Protein AF-A0A662I8L8-F1 (afdb_monomer_lite)

Radius of gyration: 14.54 Å; chains: 1; bounding box: 35×26×40 Å

Foldseek 3Di:
DPDLVVLLVVCVVVVAPSVLLVVLCCCCVPVPVNVCVCVPDVVSVVCCLVVPQCVPPNPSSNVSNVSVVVVVVVVVVVVVVVVVCVVVVHD

pLDDT: mean 87.07, std 11.3, range [55.97, 97.19]

Structure (mmCIF, N/CA/C/O backbone):
data_AF-A0A662I8L8-F1
#
_entry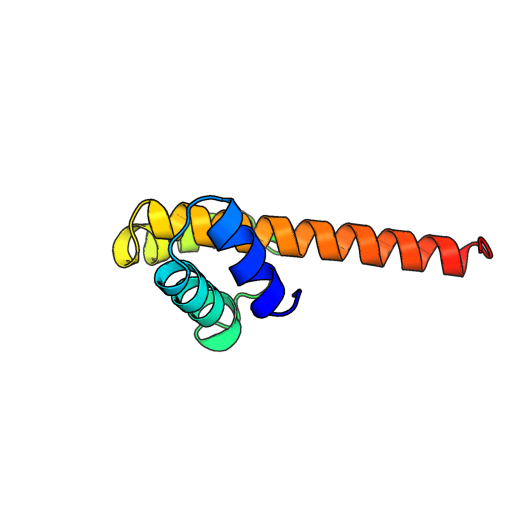.id   AF-A0A662I8L8-F1
#
loop_
_atom_site.group_PDB
_atom_site.id
_atom_site.type_symbol
_atom_site.label_atom_id
_atom_site.label_alt_id
_atom_site.label_comp_id
_atom_site.label_asym_id
_atom_site.label_entity_id
_atom_site.label_seq_id
_atom_site.pdbx_PDB_ins_code
_atom_site.Cartn_x
_atom_site.Cartn_y
_atom_site.Cartn_z
_atom_site.occupancy
_atom_site.B_iso_or_equiv
_atom_site.auth_seq_id
_atom_site.auth_comp_id
_atom_site.auth_asym_id
_atom_site.auth_atom_id
_atom_site.pdbx_PDB_model_num
ATOM 1 N N . MET A 1 1 ? 2.609 0.513 -10.726 1.00 68.69 1 MET A N 1
ATOM 2 C CA . MET A 1 1 ? 1.259 -0.056 -10.772 1.00 68.69 1 MET A CA 1
ATOM 3 C C . MET A 1 1 ? 1.114 -1.260 -11.671 1.00 68.69 1 MET A C 1
ATOM 5 O O . MET A 1 1 ? 1.350 -1.191 -12.880 1.00 68.69 1 MET A O 1
ATOM 9 N N . LEU A 1 2 ? 0.755 -2.377 -11.048 1.00 80.94 2 LEU A N 1
ATOM 10 C CA . LEU A 1 2 ? -0.057 -3.430 -11.649 1.00 80.94 2 LEU A CA 1
ATOM 11 C C . LEU A 1 2 ? -1.529 -2.986 -11.703 1.00 80.94 2 LEU A C 1
ATOM 13 O O . LEU A 1 2 ? -1.916 -1.969 -11.135 1.00 80.94 2 LEU A O 1
ATOM 17 N N . SER A 1 3 ? -2.369 -3.752 -12.396 1.00 87.94 3 SER A N 1
ATOM 18 C CA . SER A 1 3 ? -3.816 -3.516 -12.376 1.00 87.94 3 SER A CA 1
ATOM 19 C C . SER A 1 3 ? -4.411 -3.836 -11.000 1.00 87.94 3 SER A C 1
ATOM 21 O O . SER A 1 3 ? -4.041 -4.856 -10.411 1.00 87.94 3 SER A O 1
ATOM 23 N N . TRP A 1 4 ? -5.438 -3.093 -10.581 1.00 88.69 4 TRP A N 1
ATOM 24 C CA . TRP A 1 4 ? -6.195 -3.345 -9.342 1.00 88.69 4 TRP A CA 1
ATOM 25 C C . TRP A 1 4 ? -6.704 -4.786 -9.211 1.00 88.69 4 TRP A C 1
ATOM 27 O O . TRP A 1 4 ? -6.682 -5.365 -8.131 1.00 88.69 4 TRP A O 1
ATOM 37 N N . ARG A 1 5 ? -7.075 -5.430 -10.324 1.00 92.31 5 ARG A N 1
ATOM 38 C CA . ARG A 1 5 ? -7.500 -6.840 -10.324 1.00 92.31 5 ARG A CA 1
ATOM 39 C C . ARG A 1 5 ? -6.409 -7.796 -9.822 1.00 92.31 5 ARG A C 1
ATOM 41 O O . ARG A 1 5 ? -6.715 -8.808 -9.198 1.00 92.31 5 ARG A O 1
ATOM 48 N N . ILE A 1 6 ? -5.142 -7.502 -10.111 1.00 93.50 6 ILE A N 1
ATOM 49 C CA . ILE A 1 6 ? -4.008 -8.314 -9.653 1.00 93.50 6 ILE A CA 1
ATOM 50 C C . ILE A 1 6 ? -3.737 -8.060 -8.171 1.00 93.50 6 ILE A C 1
ATOM 52 O O . ILE A 1 6 ? -3.501 -9.025 -7.446 1.00 93.50 6 ILE A O 1
ATOM 56 N N . HIS A 1 7 ? -3.821 -6.808 -7.716 1.00 93.31 7 HIS A N 1
ATOM 57 C CA . HIS A 1 7 ? -3.703 -6.482 -6.293 1.00 93.31 7 HIS A CA 1
ATOM 58 C C . HIS A 1 7 ? -4.776 -7.203 -5.479 1.00 93.31 7 HIS A C 1
ATOM 60 O O . HIS A 1 7 ? -4.447 -7.942 -4.555 1.00 93.31 7 HIS A O 1
ATOM 66 N N . GLU A 1 8 ? -6.038 -7.108 -5.900 1.00 95.00 8 GLU A N 1
ATOM 67 C CA . GLU A 1 8 ? -7.150 -7.792 -5.243 1.00 95.00 8 GLU A CA 1
ATOM 68 C C . GLU A 1 8 ? -6.961 -9.315 -5.218 1.00 95.00 8 GLU A C 1
ATOM 70 O O . GLU A 1 8 ? -7.097 -9.935 -4.164 1.00 95.00 8 GLU A O 1
ATOM 75 N N . LYS A 1 9 ? -6.582 -9.928 -6.350 1.00 96.19 9 LYS A N 1
ATOM 76 C CA . LYS A 1 9 ? -6.320 -11.376 -6.429 1.00 96.19 9 LYS A CA 1
ATOM 77 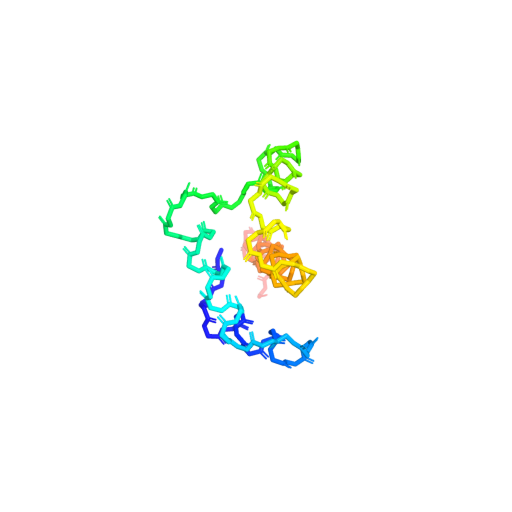C C . LYS A 1 9 ? -5.316 -11.828 -5.366 1.00 96.19 9 LYS A C 1
ATOM 79 O O . LYS A 1 9 ? -5.516 -12.866 -4.735 1.00 96.19 9 LYS A O 1
ATOM 84 N N . TRP A 1 10 ? -4.221 -11.091 -5.201 1.00 97.06 10 TRP A N 1
ATOM 85 C CA . TRP A 1 10 ? -3.182 -11.440 -4.233 1.00 97.06 10 TRP A CA 1
ATOM 86 C C . TRP A 1 10 ? -3.563 -11.070 -2.802 1.00 97.06 10 TRP A C 1
ATOM 88 O O . TRP A 1 10 ? -3.229 -11.825 -1.893 1.00 97.06 10 TRP A O 1
ATOM 98 N N . ALA A 1 11 ? -4.320 -9.992 -2.598 1.00 96.31 11 ALA A N 1
ATOM 99 C CA . ALA A 1 11 ? -4.857 -9.628 -1.292 1.00 96.31 11 ALA A CA 1
ATOM 100 C C . ALA A 1 11 ? -5.777 -10.724 -0.743 1.00 96.31 11 ALA A C 1
ATOM 102 O O . ALA A 1 11 ? -5.581 -11.185 0.380 1.00 96.31 11 ALA A O 1
ATOM 103 N N . VAL A 1 12 ? -6.697 -11.230 -1.570 1.00 96.81 12 VAL A N 1
ATOM 104 C CA . VAL A 1 12 ? -7.577 -12.347 -1.196 1.00 96.81 12 VAL A CA 1
ATOM 105 C C . VAL A 1 12 ? -6.762 -13.589 -0.835 1.00 96.81 12 VAL A C 1
ATOM 107 O O . VAL A 1 12 ? -7.010 -14.214 0.192 1.00 96.81 12 VAL A O 1
ATOM 110 N N . LYS A 1 13 ? -5.738 -13.924 -1.630 1.00 97.19 13 LYS A N 1
ATOM 111 C CA . LYS A 1 13 ? -4.838 -15.050 -1.326 1.00 97.19 13 LYS A CA 1
ATOM 112 C C . LYS A 1 13 ? -4.049 -14.870 -0.026 1.00 97.19 13 LYS A C 1
ATOM 114 O O . LYS A 1 13 ? -3.721 -15.863 0.609 1.00 97.19 13 LYS A O 1
ATOM 119 N N . ALA A 1 14 ? -3.753 -13.633 0.362 1.00 94.94 14 ALA A N 1
ATOM 120 C CA . ALA A 1 14 ? -3.077 -13.298 1.612 1.00 94.94 14 ALA A CA 1
ATOM 121 C C . ALA A 1 14 ? -4.036 -13.206 2.819 1.00 94.94 14 ALA A C 1
ATOM 123 O O . ALA A 1 14 ? -3.619 -12.795 3.902 1.00 94.94 14 ALA A O 1
ATOM 124 N N . GLY A 1 15 ? -5.319 -13.556 2.650 1.00 96.44 15 GLY A N 1
ATOM 125 C CA . GLY A 1 15 ? -6.321 -13.476 3.716 1.00 96.44 15 GLY A CA 1
ATOM 126 C C . GLY A 1 15 ? -6.701 -12.040 4.086 1.00 96.44 15 GLY A C 1
ATOM 127 O O . GLY A 1 15 ? -7.023 -11.762 5.240 1.00 96.44 15 GLY A O 1
ATOM 128 N N . ILE A 1 16 ? -6.608 -11.111 3.134 1.00 96.94 16 ILE A N 1
ATOM 129 C CA . ILE A 1 16 ? -7.030 -9.717 3.289 1.00 96.94 16 ILE A CA 1
ATOM 130 C C . ILE A 1 16 ? -8.403 -9.565 2.639 1.00 96.94 16 ILE A C 1
ATOM 132 O O . ILE A 1 16 ? -8.620 -10.029 1.515 1.00 96.94 16 ILE A O 1
ATOM 136 N N . SER A 1 17 ? -9.323 -8.883 3.321 1.00 95.06 17 SER A N 1
ATOM 137 C CA . SER A 1 17 ? -10.637 -8.565 2.775 1.00 95.06 17 SER A CA 1
ATOM 138 C C . SER A 1 17 ? -10.512 -7.832 1.431 1.00 95.06 17 SER A C 1
ATOM 140 O O . SER A 1 17 ? -9.875 -6.774 1.367 1.00 95.06 17 SER A O 1
ATOM 142 N N . PRO A 1 18 ? -11.167 -8.314 0.356 1.00 94.06 18 PRO A N 1
ATOM 143 C CA . PRO A 1 18 ? -11.170 -7.610 -0.922 1.00 94.06 18 PRO A CA 1
ATOM 144 C C . PRO A 1 18 ? -11.773 -6.200 -0.811 1.00 94.06 18 PRO A C 1
ATOM 146 O O . PRO A 1 18 ? -11.397 -5.305 -1.563 1.00 94.06 18 PRO A O 1
ATOM 149 N N . HIS A 1 19 ? -12.680 -5.962 0.145 1.00 93.94 19 HIS A N 1
ATOM 150 C CA . HIS A 1 19 ? -13.193 -4.616 0.407 1.00 93.94 19 HIS A CA 1
ATOM 151 C C . HIS A 1 19 ? -12.102 -3.693 0.970 1.00 93.94 19 HIS A C 1
ATOM 153 O O . HIS A 1 19 ? -11.925 -2.587 0.457 1.00 93.94 19 HIS A O 1
ATOM 159 N N . ALA A 1 20 ? -11.352 -4.152 1.979 1.00 92.44 20 ALA A N 1
ATOM 160 C CA . ALA A 1 20 ? -10.245 -3.392 2.558 1.00 92.44 20 ALA A CA 1
ATOM 161 C C . ALA A 1 20 ? -9.151 -3.126 1.512 1.00 92.44 20 ALA A C 1
ATOM 163 O O . ALA A 1 20 ? -8.729 -1.983 1.345 1.00 92.44 20 ALA A O 1
ATOM 164 N N . ALA A 1 21 ? -8.775 -4.152 0.740 1.00 94.44 21 ALA A N 1
ATOM 165 C CA . ALA A 1 21 ? -7.790 -4.043 -0.332 1.00 94.44 21 ALA A CA 1
ATOM 166 C C . ALA A 1 21 ? -8.179 -2.982 -1.373 1.00 94.44 21 ALA A C 1
ATOM 168 O O . ALA A 1 21 ? -7.399 -2.074 -1.633 1.00 94.44 21 ALA A O 1
ATOM 169 N N . ARG A 1 22 ? -9.416 -3.018 -1.893 1.00 93.75 22 ARG A N 1
ATOM 170 C CA . ARG A 1 22 ? -9.899 -2.020 -2.865 1.00 93.75 22 ARG A CA 1
ATOM 171 C C . ARG A 1 22 ? -9.925 -0.598 -2.313 1.00 93.75 22 ARG A C 1
ATOM 173 O O . ARG A 1 22 ? -9.688 0.349 -3.061 1.00 93.75 22 ARG A O 1
ATOM 180 N N . ARG A 1 23 ? -10.277 -0.428 -1.035 1.00 93.12 23 ARG A N 1
ATOM 181 C CA . ARG A 1 23 ? -10.295 0.895 -0.400 1.00 93.12 23 ARG A CA 1
ATOM 182 C C . ARG A 1 23 ? -8.888 1.459 -0.240 1.00 93.12 23 ARG A C 1
ATOM 184 O O . ARG A 1 23 ? -8.682 2.626 -0.553 1.00 93.12 23 ARG A O 1
ATOM 191 N N . VAL A 1 24 ? -7.945 0.631 0.201 1.00 91.75 24 VAL A N 1
ATOM 192 C CA . VAL A 1 24 ? -6.538 1.019 0.335 1.00 91.75 24 VAL A CA 1
ATOM 193 C C . VAL A 1 24 ? -5.914 1.293 -1.035 1.00 91.75 24 VAL A C 1
ATOM 195 O O . VAL A 1 24 ? -5.311 2.347 -1.202 1.00 91.75 24 VAL A O 1
ATOM 198 N N . ASP A 1 25 ? -6.137 0.433 -2.034 1.00 90.38 25 ASP A N 1
ATOM 199 C CA . ASP A 1 25 ? -5.687 0.663 -3.416 1.00 90.38 25 ASP A CA 1
ATOM 200 C C . ASP A 1 25 ? -6.194 2.009 -3.946 1.00 90.38 25 ASP A C 1
ATOM 202 O O . ASP A 1 25 ? -5.412 2.811 -4.442 1.00 90.38 25 ASP A O 1
ATOM 206 N N . ARG A 1 26 ? -7.493 2.305 -3.795 1.00 89.31 26 ARG A N 1
ATOM 207 C CA . ARG A 1 26 ? -8.067 3.588 -4.232 1.00 89.31 26 ARG A CA 1
ATOM 208 C C . ARG A 1 26 ? -7.420 4.781 -3.525 1.00 89.31 26 ARG A C 1
ATOM 210 O O . ARG A 1 26 ? -7.124 5.775 -4.183 1.00 89.31 26 ARG A O 1
ATOM 217 N N . LEU A 1 27 ? -7.206 4.673 -2.216 1.00 88.12 27 LEU A N 1
ATOM 218 C CA . LEU A 1 27 ? -6.613 5.739 -1.414 1.00 88.12 27 LEU A CA 1
ATOM 219 C C . LEU A 1 27 ? -5.181 6.056 -1.874 1.00 88.12 27 LEU A C 1
ATOM 221 O O . LEU A 1 27 ? -4.835 7.222 -2.049 1.00 88.12 27 LEU A O 1
ATOM 225 N N . ILE A 1 28 ? -4.372 5.019 -2.110 1.00 82.81 28 ILE A N 1
ATOM 226 C CA . ILE A 1 28 ? -2.995 5.155 -2.606 1.00 82.81 28 ILE A CA 1
ATOM 227 C C . ILE A 1 28 ? -2.992 5.693 -4.048 1.00 82.81 28 ILE A C 1
ATOM 229 O O . ILE A 1 28 ? -2.228 6.605 -4.373 1.00 82.81 28 ILE A O 1
ATOM 233 N N . ASP A 1 29 ? -3.863 5.149 -4.905 1.00 79.81 29 ASP A N 1
ATOM 234 C CA . ASP A 1 29 ? -3.799 5.334 -6.358 1.00 79.81 29 ASP A CA 1
ATOM 235 C C . ASP A 1 29 ? -4.602 6.503 -6.917 1.00 79.81 29 ASP A C 1
ATOM 237 O O . ASP A 1 29 ? -4.422 6.852 -8.081 1.00 79.81 29 ASP A O 1
ATOM 241 N N . ARG A 1 30 ? -5.531 7.089 -6.166 1.00 73.94 30 ARG A N 1
ATOM 242 C CA . ARG A 1 30 ? -6.356 8.200 -6.667 1.00 73.94 30 ARG A CA 1
ATOM 243 C C . ARG A 1 30 ? -6.396 9.372 -5.721 1.00 73.94 30 ARG A C 1
ATOM 245 O O . ARG A 1 30 ? -6.176 10.495 -6.157 1.00 73.94 30 ARG A O 1
ATOM 252 N N . ASP A 1 31 ? -6.683 9.106 -4.456 1.00 63.94 31 ASP A N 1
ATOM 253 C CA . ASP A 1 31 ? -7.097 10.174 -3.549 1.00 63.94 31 ASP A CA 1
ATOM 254 C C . ASP A 1 31 ? -5.910 11.022 -3.072 1.00 63.94 31 ASP A C 1
ATOM 256 O O . ASP A 1 31 ? -6.095 12.164 -2.663 1.00 63.94 31 ASP A O 1
ATOM 260 N N . LEU A 1 32 ? -4.686 10.492 -3.160 1.00 60.97 32 LEU A N 1
ATOM 261 C CA . LEU A 1 32 ? -3.495 11.175 -2.654 1.00 60.97 32 LEU A CA 1
ATOM 262 C C . LEU A 1 32 ? -2.336 11.272 -3.649 1.00 60.97 32 LEU A C 1
ATOM 264 O O . LEU A 1 32 ? -1.319 11.894 -3.353 1.00 60.97 32 LEU A O 1
ATOM 268 N N . GLY A 1 33 ? -2.452 10.657 -4.829 1.00 55.97 33 GLY A N 1
ATOM 269 C CA . GLY A 1 33 ? -1.380 10.697 -5.830 1.00 55.97 33 GLY A CA 1
ATOM 270 C C . GLY A 1 33 ? -0.056 10.073 -5.353 1.00 55.97 33 GLY A C 1
ATOM 271 O O . GLY A 1 33 ? 1.011 10.357 -5.901 1.00 55.97 33 GLY A O 1
ATOM 272 N N . HIS A 1 34 ? -0.100 9.254 -4.299 1.00 61.12 34 HIS A N 1
ATOM 273 C CA . HIS A 1 34 ? 1.063 8.706 -3.597 1.00 61.12 34 HIS A CA 1
ATOM 274 C C . HIS A 1 34 ? 1.541 7.374 -4.179 1.00 61.12 34 HIS A C 1
ATOM 276 O O . HIS A 1 34 ? 2.238 6.597 -3.517 1.00 61.12 34 HIS A O 1
ATOM 282 N N . HIS A 1 35 ? 1.231 7.123 -5.448 1.00 57.22 35 HIS A N 1
ATOM 283 C CA . HIS A 1 35 ? 1.888 6.074 -6.211 1.00 57.22 35 HIS A CA 1
ATOM 284 C C . HIS A 1 35 ? 3.409 6.251 -6.051 1.00 57.22 35 HIS A C 1
ATOM 286 O O . HIS A 1 35 ? 3.956 7.340 -6.248 1.00 57.22 35 HIS A O 1
ATOM 292 N N . ASP A 1 36 ? 4.091 5.178 -5.652 1.00 58.16 36 ASP A N 1
ATOM 293 C CA . ASP A 1 36 ? 5.534 5.140 -5.392 1.00 58.16 36 ASP A CA 1
ATOM 294 C C . ASP A 1 36 ? 6.057 5.913 -4.162 1.00 58.16 36 ASP A C 1
ATOM 296 O O . ASP A 1 36 ? 7.269 6.134 -4.087 1.00 58.16 36 ASP A O 1
ATOM 300 N N . ILE A 1 37 ? 5.224 6.278 -3.172 1.00 64.38 37 ILE A N 1
ATOM 301 C CA . ILE A 1 37 ? 5.696 6.992 -1.961 1.00 64.38 37 ILE A CA 1
ATOM 302 C C . ILE A 1 37 ? 6.885 6.269 -1.297 1.00 64.38 37 ILE A C 1
ATOM 304 O O . ILE A 1 37 ? 7.948 6.860 -1.104 1.00 64.38 37 ILE A O 1
ATOM 308 N N . GLY A 1 38 ? 6.779 4.947 -1.113 1.00 58.53 38 GLY A N 1
ATOM 309 C CA . GLY A 1 38 ? 7.845 4.121 -0.537 1.00 58.53 38 GLY A CA 1
ATOM 310 C C . GLY A 1 38 ? 9.089 3.972 -1.413 1.00 58.53 38 GLY A C 1
ATOM 311 O O . GLY A 1 38 ? 10.122 3.519 -0.931 1.00 58.53 38 GLY A O 1
ATOM 312 N N . ARG A 1 39 ? 9.023 4.359 -2.693 1.00 61.94 39 ARG A N 1
ATOM 313 C CA . ARG A 1 39 ? 10.168 4.345 -3.614 1.00 61.94 39 ARG A CA 1
ATOM 314 C C . ARG A 1 39 ? 10.883 5.699 -3.678 1.00 61.94 39 ARG A C 1
ATOM 316 O O . ARG A 1 39 ? 12.065 5.721 -4.003 1.00 61.94 39 ARG A O 1
ATOM 323 N N . LYS A 1 40 ? 10.181 6.804 -3.395 1.00 68.12 40 LYS A N 1
ATOM 324 C CA . LYS A 1 40 ? 10.729 8.172 -3.416 1.00 68.12 40 LYS A CA 1
ATOM 325 C C . LYS A 1 40 ? 11.352 8.551 -2.075 1.00 68.12 40 LYS A C 1
ATOM 327 O O . LYS A 1 40 ? 12.486 9.023 -2.052 1.00 68.12 40 LYS A O 1
ATOM 332 N N . ARG A 1 41 ? 10.628 8.331 -0.973 1.00 74.62 41 ARG A N 1
ATOM 333 C CA . ARG A 1 41 ? 11.072 8.631 0.394 1.00 74.62 41 ARG A CA 1
ATOM 334 C C . ARG A 1 41 ? 10.436 7.662 1.381 1.00 74.62 41 ARG A C 1
ATOM 336 O O . ARG A 1 41 ? 9.223 7.622 1.554 1.00 74.62 41 ARG A O 1
ATOM 343 N N . VAL A 1 42 ? 11.282 6.885 2.049 1.00 76.69 42 VAL A N 1
ATOM 344 C CA . VAL A 1 42 ? 10.843 5.893 3.039 1.00 76.69 42 VAL A CA 1
ATOM 345 C C . VAL A 1 42 ? 10.145 6.562 4.230 1.00 76.69 42 VAL A C 1
ATOM 347 O O . VAL A 1 42 ? 9.173 6.007 4.728 1.00 76.69 42 VAL A O 1
ATOM 350 N N . SER A 1 43 ? 10.579 7.760 4.641 1.00 80.44 43 SER A N 1
ATOM 351 C CA . SER A 1 43 ? 9.921 8.559 5.690 1.00 80.44 43 SER A CA 1
ATOM 352 C C . SER A 1 43 ? 8.449 8.813 5.378 1.00 80.44 43 SER A C 1
ATOM 354 O O . SER A 1 43 ? 7.590 8.460 6.172 1.00 80.44 43 SER A O 1
ATOM 356 N N . ASP A 1 44 ? 8.158 9.300 4.173 1.00 81.00 44 ASP A N 1
ATOM 357 C CA . ASP A 1 44 ? 6.807 9.679 3.755 1.00 81.00 44 ASP A CA 1
ATOM 358 C C . ASP A 1 44 ? 5.888 8.443 3.711 1.00 81.00 44 ASP A C 1
ATOM 360 O O . ASP A 1 44 ? 4.692 8.514 3.988 1.00 81.00 44 ASP A O 1
ATOM 364 N N . CYS A 1 45 ? 6.461 7.272 3.413 1.00 83.56 45 CYS A N 1
ATOM 365 C CA . CYS A 1 45 ? 5.762 5.992 3.475 1.00 83.56 45 CYS A CA 1
ATOM 366 C C . CYS A 1 45 ? 5.402 5.586 4.904 1.00 83.56 45 CYS A C 1
ATOM 368 O O . CYS A 1 45 ? 4.309 5.063 5.124 1.00 83.56 45 CYS A O 1
ATOM 370 N N . TRP A 1 46 ? 6.296 5.817 5.866 1.00 86.62 46 TRP A N 1
ATOM 371 C CA . TRP A 1 46 ? 6.017 5.565 7.278 1.00 86.62 46 TRP A CA 1
ATOM 372 C C . TRP A 1 46 ? 4.996 6.550 7.836 1.00 86.62 46 TRP A C 1
ATOM 374 O O . TRP A 1 46 ? 4.052 6.117 8.494 1.00 86.62 46 TRP A O 1
ATOM 384 N N . ASP A 1 47 ? 5.136 7.836 7.520 1.00 88.44 47 ASP A N 1
ATOM 385 C CA . ASP A 1 47 ? 4.195 8.875 7.940 1.00 88.44 47 ASP A CA 1
ATOM 386 C C . ASP A 1 47 ? 2.788 8.558 7.437 1.00 88.44 47 ASP A C 1
ATOM 388 O O . ASP A 1 47 ? 1.814 8.635 8.183 1.00 88.44 47 ASP A O 1
ATOM 392 N N . PHE A 1 48 ? 2.676 8.101 6.191 1.00 87.88 48 PHE A N 1
ATOM 393 C CA . PHE A 1 48 ? 1.397 7.703 5.629 1.00 87.88 48 PHE A CA 1
ATOM 394 C C . PHE A 1 48 ? 0.841 6.412 6.250 1.00 87.88 48 PHE A C 1
ATOM 396 O O . PHE A 1 48 ? -0.349 6.323 6.573 1.00 87.88 48 PHE A O 1
ATOM 403 N N . LEU A 1 49 ? 1.699 5.411 6.462 1.00 90.62 49 LEU A N 1
ATOM 404 C CA . LEU A 1 49 ? 1.304 4.151 7.083 1.00 90.62 49 LEU A CA 1
ATOM 405 C C . LEU A 1 49 ? 0.759 4.366 8.500 1.00 90.62 49 LEU A C 1
ATOM 407 O O . LEU A 1 49 ? -0.311 3.852 8.828 1.00 90.62 49 LEU A O 1
ATOM 411 N N . TYR A 1 50 ? 1.475 5.124 9.330 1.00 92.50 50 TYR A N 1
ATOM 412 C CA . TYR A 1 50 ? 1.113 5.342 10.730 1.00 92.50 50 TYR A CA 1
ATOM 413 C C . TYR A 1 50 ? 0.101 6.471 10.927 1.00 92.50 50 TYR A C 1
ATOM 415 O O . TYR A 1 50 ? -0.719 6.388 11.837 1.00 92.50 50 TYR A O 1
ATOM 423 N N . GLY A 1 51 ? 0.124 7.502 10.082 1.00 91.62 51 GLY A N 1
ATOM 424 C CA . GLY A 1 51 ? -0.754 8.666 10.191 1.00 91.62 51 GLY A CA 1
ATOM 425 C C . GLY A 1 51 ? -2.110 8.502 9.507 1.00 91.62 51 GLY A C 1
ATOM 426 O O . GLY A 1 51 ? -3.072 9.147 9.916 1.00 91.62 51 GLY A O 1
ATOM 427 N N . VAL A 1 52 ? -2.218 7.639 8.489 1.00 90.62 52 VAL A N 1
ATOM 428 C CA . VAL A 1 52 ? -3.449 7.501 7.690 1.00 90.62 52 VAL A CA 1
ATOM 429 C C . VAL A 1 52 ? -3.945 6.063 7.641 1.00 90.62 52 VAL A C 1
ATOM 431 O O . VAL A 1 52 ? -5.094 5.799 7.993 1.00 90.62 52 VAL A O 1
ATOM 434 N N . ILE A 1 53 ? -3.101 5.116 7.227 1.00 93.44 53 ILE A N 1
ATOM 435 C CA . ILE A 1 53 ? -3.548 3.736 6.990 1.00 93.44 53 ILE A CA 1
ATOM 436 C C . ILE A 1 53 ? -3.917 3.031 8.291 1.00 93.44 53 ILE A C 1
ATOM 438 O O . ILE A 1 53 ? -5.030 2.515 8.411 1.00 93.44 53 ILE A O 1
ATOM 442 N N . LEU A 1 54 ? -3.001 3.001 9.260 1.00 94.06 54 LEU A N 1
ATOM 443 C CA . LEU A 1 54 ? -3.213 2.297 10.520 1.00 94.06 54 LEU A CA 1
ATOM 444 C C . LEU A 1 54 ? -4.431 2.848 11.292 1.00 94.06 54 LEU A C 1
ATOM 446 O O . LEU A 1 54 ? -5.261 2.033 11.696 1.00 94.06 54 LEU A O 1
ATOM 450 N N . PRO A 1 55 ? -4.627 4.174 11.443 1.00 95.12 55 PRO A N 1
ATOM 451 C CA . PRO A 1 55 ? -5.806 4.709 1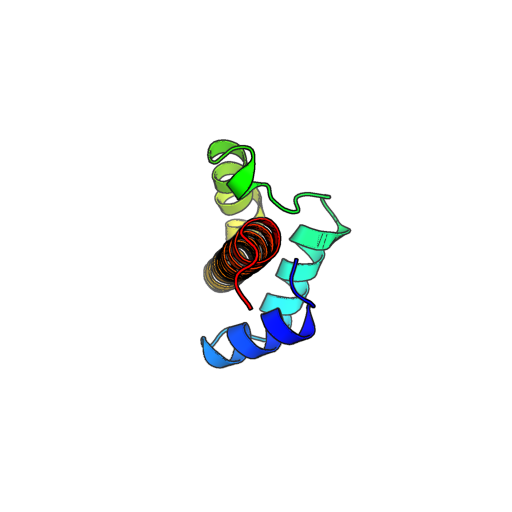2.124 1.00 95.12 55 PRO A CA 1
ATOM 452 C C . PRO A 1 55 ? -7.122 4.441 11.381 1.00 95.12 55 PRO A C 1
ATOM 454 O O . PRO A 1 55 ? -8.126 4.134 12.017 1.00 95.12 55 PRO A O 1
ATOM 457 N N . ALA A 1 56 ? -7.139 4.538 10.046 1.00 93.12 56 ALA A N 1
ATOM 458 C CA . ALA A 1 56 ? -8.381 4.443 9.272 1.00 93.12 56 ALA A CA 1
ATOM 459 C C . ALA A 1 56 ? -8.802 3.004 8.927 1.00 93.12 56 ALA A C 1
ATOM 461 O O . ALA A 1 56 ? -9.982 2.752 8.678 1.00 93.12 56 ALA A O 1
ATOM 462 N N . TYR A 1 57 ? -7.854 2.065 8.881 1.00 93.31 57 TYR A N 1
ATOM 463 C CA . TYR A 1 57 ? -8.084 0.704 8.380 1.00 93.31 57 TYR A CA 1
ATOM 464 C C . TYR A 1 57 ? -7.513 -0.394 9.284 1.00 93.31 57 TYR A C 1
ATOM 466 O O . TYR A 1 57 ? -7.602 -1.578 8.941 1.00 93.31 57 TYR A O 1
ATOM 474 N N . SER A 1 58 ? -6.947 -0.030 10.438 1.00 94.69 58 SER A N 1
ATOM 475 C CA . SER A 1 58 ? -6.348 -0.965 11.390 1.00 94.69 58 SER A CA 1
ATOM 476 C C . SER A 1 58 ? -5.257 -1.837 10.742 1.00 94.69 58 SER A C 1
ATOM 478 O O . SER A 1 58 ? -4.707 -1.538 9.676 1.00 94.69 58 SER A O 1
ATOM 480 N N . TYR A 1 59 ? -4.921 -2.944 11.395 1.00 95.38 59 TYR A N 1
ATOM 481 C CA . TYR A 1 59 ? -3.905 -3.887 10.949 1.00 95.38 59 TYR A CA 1
ATOM 482 C C . TYR A 1 59 ? -4.228 -4.515 9.584 1.00 95.38 59 TYR A C 1
ATOM 484 O O . TYR A 1 59 ? -3.328 -4.834 8.808 1.00 95.38 59 TYR A O 1
ATOM 492 N N . GLU A 1 60 ? -5.510 -4.674 9.247 1.00 95.25 60 GLU A N 1
ATOM 493 C CA . GLU A 1 60 ? -5.902 -5.183 7.932 1.00 95.25 60 GLU A CA 1
ATOM 494 C C . GLU A 1 60 ? -5.509 -4.222 6.802 1.00 95.25 60 GLU A C 1
ATOM 496 O O . GLU A 1 60 ? -4.959 -4.661 5.789 1.00 95.25 60 GLU A O 1
ATOM 501 N N . GLY A 1 61 ? -5.694 -2.916 7.003 1.00 94.81 61 GLY A N 1
ATOM 502 C CA . GLY A 1 61 ? -5.221 -1.900 6.067 1.00 94.81 61 GLY A CA 1
ATOM 503 C C . GLY A 1 61 ? -3.707 -1.867 5.925 1.00 94.81 61 GLY A C 1
ATOM 504 O O . GLY A 1 61 ? -3.209 -1.748 4.810 1.00 94.81 61 GLY A O 1
ATOM 505 N N . VAL A 1 62 ? -2.969 -2.046 7.025 1.00 95.19 62 VAL A N 1
ATOM 506 C CA . VAL A 1 62 ? -1.497 -2.139 7.004 1.00 95.19 62 VAL A CA 1
ATOM 507 C C . VAL A 1 62 ? -1.033 -3.306 6.132 1.00 95.19 62 VAL A C 1
ATOM 509 O O . VAL A 1 62 ? -0.123 -3.142 5.314 1.00 95.19 62 VAL A O 1
ATOM 512 N N . LYS A 1 63 ? -1.682 -4.473 6.249 1.00 96.31 63 LYS A N 1
ATOM 513 C CA . LYS A 1 63 ? -1.406 -5.629 5.383 1.00 96.31 63 LYS A CA 1
ATOM 514 C C . LYS A 1 63 ? -1.680 -5.302 3.913 1.00 96.31 63 LYS A C 1
ATOM 516 O O . LYS A 1 63 ? -0.830 -5.576 3.069 1.00 96.31 63 LYS A O 1
ATOM 521 N N . ALA A 1 64 ? -2.832 -4.698 3.611 1.00 95.38 64 ALA A N 1
ATOM 522 C CA . ALA A 1 64 ? -3.203 -4.316 2.246 1.00 95.38 64 ALA A CA 1
ATOM 523 C C . ALA A 1 64 ? -2.216 -3.306 1.637 1.00 95.38 64 ALA A C 1
ATOM 525 O O . ALA A 1 64 ? -1.750 -3.498 0.517 1.00 95.38 64 ALA A O 1
ATOM 526 N N . PHE A 1 65 ? -1.845 -2.280 2.401 1.00 93.19 65 PHE A N 1
ATOM 527 C CA . PHE A 1 65 ? -0.903 -1.237 1.998 1.00 93.19 65 PHE A CA 1
ATOM 528 C C . PHE A 1 65 ? 0.490 -1.807 1.714 1.00 93.19 65 PHE A C 1
ATOM 530 O O . PHE A 1 65 ? 1.093 -1.544 0.673 1.00 93.19 65 PHE A O 1
ATOM 537 N N . SER 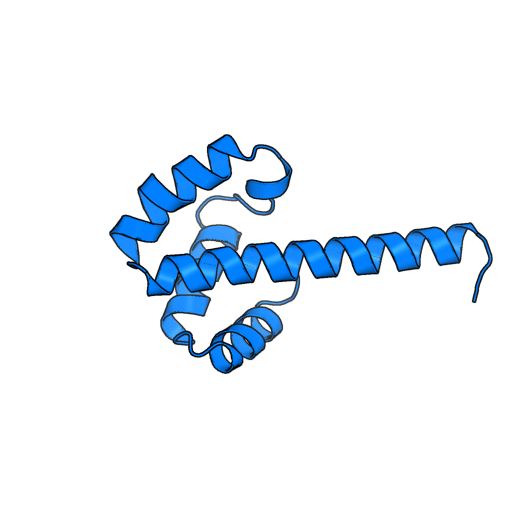A 1 66 ? 0.985 -2.653 2.619 1.00 92.19 66 SER A N 1
ATOM 538 C CA . SER A 1 66 ? 2.290 -3.302 2.466 1.00 92.19 66 SER A CA 1
ATOM 539 C C . SER A 1 66 ? 2.313 -4.208 1.235 1.00 92.19 66 SER A C 1
ATOM 541 O O . SER A 1 66 ? 3.266 -4.181 0.452 1.00 92.19 66 SER A O 1
ATOM 543 N N . LEU A 1 67 ? 1.241 -4.980 1.029 1.00 94.19 67 LEU A N 1
ATOM 544 C CA . LEU A 1 67 ? 1.110 -5.862 -0.123 1.00 94.19 67 LEU A CA 1
ATOM 545 C C . LEU A 1 67 ? 1.059 -5.078 -1.439 1.00 94.19 67 LEU A C 1
ATOM 547 O O . LEU A 1 67 ? 1.747 -5.462 -2.3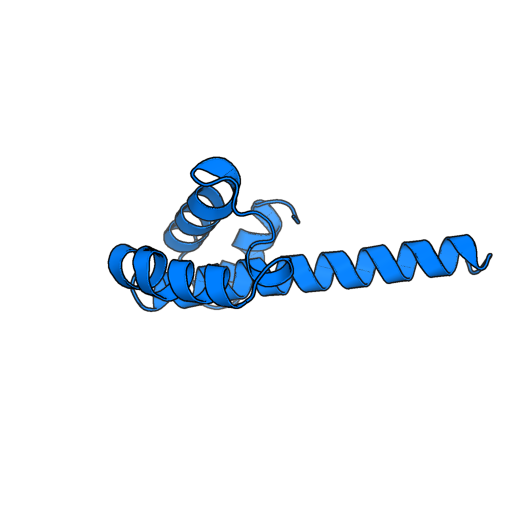84 1.00 94.19 67 LEU A O 1
ATOM 551 N N . HIS A 1 68 ? 0.303 -3.977 -1.492 1.00 92.00 68 HIS A N 1
ATOM 552 C CA . HIS A 1 68 ? 0.248 -3.089 -2.654 1.00 92.00 68 HIS A CA 1
ATOM 553 C C . HIS A 1 68 ? 1.662 -2.668 -3.080 1.00 92.00 68 HIS A C 1
ATOM 555 O O . HIS A 1 68 ? 2.080 -2.914 -4.214 1.00 92.00 68 HIS A O 1
ATOM 561 N N . HIS A 1 69 ? 2.442 -2.098 -2.156 1.00 89.19 69 HIS A N 1
ATOM 562 C CA . HIS A 1 69 ? 3.788 -1.620 -2.469 1.00 89.19 69 HIS A CA 1
ATOM 563 C C . HIS A 1 69 ? 4.758 -2.747 -2.835 1.00 89.19 69 HIS A C 1
ATOM 565 O O . HIS A 1 69 ? 5.580 -2.574 -3.740 1.00 89.19 69 HIS A O 1
ATOM 571 N N . ALA A 1 70 ? 4.657 -3.906 -2.179 1.00 90.88 70 ALA A N 1
ATOM 572 C CA . ALA A 1 70 ? 5.478 -5.068 -2.500 1.00 90.88 70 ALA A CA 1
ATOM 573 C C . ALA A 1 70 ? 5.221 -5.569 -3.930 1.00 90.88 70 ALA A C 1
ATOM 575 O O . ALA A 1 70 ? 6.167 -5.775 -4.695 1.00 90.88 70 ALA A O 1
ATOM 576 N N . LEU A 1 71 ? 3.951 -5.709 -4.323 1.00 92.19 71 LEU A N 1
ATOM 577 C CA . LEU A 1 71 ? 3.569 -6.133 -5.671 1.00 92.19 71 LEU A CA 1
ATOM 578 C C . LEU A 1 71 ? 4.036 -5.132 -6.732 1.00 92.19 71 LEU A C 1
ATOM 580 O O . LEU A 1 71 ? 4.594 -5.527 -7.760 1.00 92.19 71 LEU A O 1
ATOM 584 N N . ASP A 1 72 ? 3.891 -3.839 -6.458 1.00 88.62 72 ASP A N 1
ATOM 585 C CA . ASP A 1 72 ? 4.355 -2.793 -7.362 1.00 88.62 72 ASP A CA 1
ATOM 586 C C . ASP A 1 72 ? 5.877 -2.759 -7.504 1.00 88.62 72 ASP A C 1
ATOM 588 O O . ASP A 1 72 ? 6.400 -2.555 -8.608 1.00 88.62 72 ASP A O 1
ATOM 592 N N . ARG A 1 73 ? 6.608 -3.022 -6.415 1.00 87.88 73 ARG A N 1
ATOM 593 C CA . ARG A 1 73 ? 8.066 -3.157 -6.444 1.00 87.88 73 ARG A CA 1
ATOM 594 C C . ARG A 1 73 ? 8.500 -4.366 -7.268 1.00 87.88 73 ARG A C 1
ATOM 596 O O . ARG A 1 73 ? 9.386 -4.215 -8.108 1.00 87.88 73 ARG A O 1
ATOM 603 N N . LEU A 1 74 ? 7.868 -5.525 -7.083 1.00 91.88 74 LEU A N 1
ATOM 604 C CA . LEU A 1 74 ? 8.151 -6.725 -7.877 1.00 91.88 74 LEU A CA 1
ATOM 605 C C . LEU A 1 74 ? 7.895 -6.479 -9.366 1.00 91.88 74 LEU A C 1
ATOM 607 O O . LEU A 1 74 ? 8.753 -6.761 -10.201 1.00 91.88 74 LEU A O 1
ATOM 611 N N . ALA A 1 75 ? 6.758 -5.874 -9.707 1.00 91.44 75 ALA A N 1
ATOM 612 C CA . ALA A 1 75 ? 6.425 -5.546 -11.088 1.00 91.44 75 ALA A CA 1
ATOM 613 C C . ALA A 1 75 ? 7.410 -4.552 -11.716 1.00 91.44 75 ALA A C 1
ATOM 615 O O . ALA A 1 75 ? 7.664 -4.603 -12.918 1.00 91.44 75 ALA A O 1
ATOM 616 N N . HIS A 1 76 ? 7.944 -3.616 -10.930 1.00 89.94 76 HIS A N 1
ATOM 617 C CA . HIS A 1 76 ? 8.998 -2.718 -11.388 1.00 89.94 76 HIS A CA 1
ATOM 618 C C . HIS A 1 76 ? 10.305 -3.476 -11.665 1.00 89.94 76 HIS A C 1
ATOM 620 O O . HIS A 1 76 ? 10.866 -3.310 -12.744 1.00 89.94 76 HIS A O 1
ATOM 626 N N . ILE A 1 77 ? 10.752 -4.343 -10.748 1.00 92.12 77 ILE A N 1
ATOM 627 C CA . ILE A 1 77 ? 11.981 -5.143 -10.914 1.00 92.12 77 ILE A CA 1
ATOM 628 C C . ILE A 1 77 ? 11.896 -6.033 -12.159 1.00 92.12 77 ILE A C 1
ATOM 630 O O . ILE A 1 77 ? 12.826 -6.049 -12.961 1.00 92.12 77 ILE A O 1
ATOM 634 N N . ILE A 1 78 ? 10.771 -6.731 -12.346 1.00 93.69 78 ILE A N 1
ATOM 635 C CA . ILE A 1 78 ? 10.548 -7.603 -13.508 1.00 93.69 78 ILE A CA 1
ATOM 636 C C . ILE A 1 78 ? 10.597 -6.791 -14.807 1.00 93.69 78 ILE A C 1
ATOM 638 O O . ILE A 1 78 ? 11.293 -7.172 -15.745 1.00 93.69 78 ILE A O 1
ATOM 642 N N . ARG A 1 79 ? 9.895 -5.649 -14.862 1.00 92.62 79 ARG A N 1
ATOM 643 C CA . ARG A 1 79 ? 9.906 -4.767 -16.041 1.00 92.62 79 ARG A CA 1
ATOM 644 C C . ARG A 1 79 ? 11.306 -4.253 -16.358 1.00 92.62 79 ARG A C 1
ATOM 646 O O . ARG A 1 79 ? 11.679 -4.214 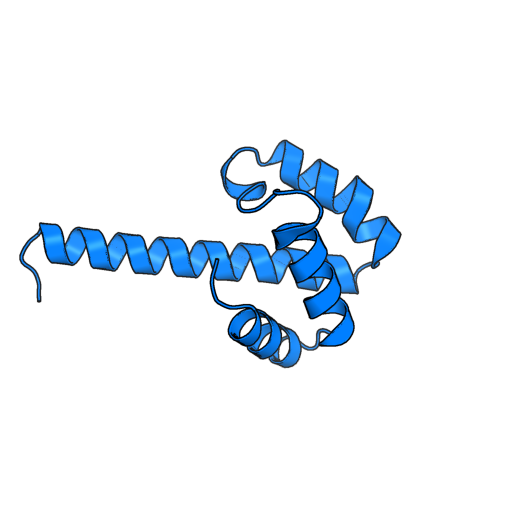-17.526 1.00 92.62 79 ARG A O 1
ATOM 653 N N . ASP A 1 80 ? 12.069 -3.882 -15.337 1.00 93.06 80 ASP A N 1
ATOM 654 C CA . ASP A 1 80 ? 13.429 -3.387 -15.514 1.00 93.06 80 ASP A CA 1
ATOM 655 C C . ASP A 1 80 ? 14.385 -4.486 -16.004 1.00 93.06 80 ASP A C 1
ATOM 657 O O . ASP A 1 80 ? 15.166 -4.243 -16.918 1.00 93.06 80 ASP A O 1
ATOM 661 N N . HIS A 1 81 ? 14.269 -5.714 -15.486 1.00 94.31 81 HIS A N 1
ATOM 662 C CA . HIS A 1 81 ? 15.022 -6.863 -16.004 1.00 94.31 81 HIS A CA 1
ATOM 663 C C . HIS A 1 81 ? 14.705 -7.149 -17.475 1.00 94.31 81 HIS A C 1
ATOM 665 O O . HIS A 1 81 ? 15.625 -7.279 -18.278 1.00 94.31 81 HIS A O 1
ATOM 671 N N . ILE A 1 82 ? 13.420 -7.186 -17.846 1.00 94.38 82 ILE A N 1
ATOM 672 C CA . ILE A 1 82 ? 12.997 -7.398 -19.240 1.00 94.38 82 ILE A CA 1
ATOM 673 C C . ILE A 1 82 ? 13.547 -6.291 -20.148 1.00 94.38 82 ILE A C 1
ATOM 675 O O . ILE A 1 82 ? 14.020 -6.570 -21.247 1.00 94.38 82 ILE A O 1
ATOM 679 N N . ARG A 1 83 ? 13.504 -5.031 -19.696 1.00 94.31 83 ARG A N 1
ATOM 680 C CA . ARG A 1 83 ? 14.052 -3.893 -20.445 1.00 94.31 83 ARG A CA 1
ATOM 681 C C . ARG A 1 83 ? 15.554 -4.061 -20.691 1.00 94.31 83 ARG A C 1
ATOM 683 O O . ARG A 1 83 ? 15.983 -3.953 -21.834 1.00 94.31 83 ARG A O 1
ATOM 690 N N . ARG A 1 84 ? 16.331 -4.377 -19.649 1.00 94.19 84 ARG A N 1
ATOM 691 C CA . ARG A 1 84 ? 17.785 -4.585 -19.761 1.00 94.19 84 ARG A CA 1
ATOM 692 C C . ARG A 1 84 ? 18.143 -5.771 -20.660 1.00 94.19 84 ARG A C 1
ATOM 694 O O . ARG A 1 84 ? 19.078 -5.659 -21.440 1.00 94.19 84 ARG A O 1
ATOM 701 N N . ALA A 1 85 ? 17.400 -6.878 -20.583 1.00 93.56 85 ALA A N 1
ATOM 702 C CA . ALA A 1 85 ? 17.618 -8.041 -21.447 1.00 93.56 85 ALA A CA 1
ATOM 703 C C . ALA A 1 85 ? 17.428 -7.686 -22.933 1.00 93.56 85 ALA A C 1
ATOM 705 O O . ALA A 1 85 ? 18.287 -7.993 -23.757 1.00 93.56 85 ALA A O 1
ATOM 706 N N . ARG A 1 86 ? 16.361 -6.936 -23.252 1.00 92.25 86 ARG A N 1
ATOM 707 C CA . ARG A 1 86 ? 16.107 -6.427 -24.610 1.00 92.25 86 ARG A CA 1
ATOM 708 C C . ARG A 1 86 ? 17.209 -5.489 -25.100 1.00 92.25 86 ARG A C 1
ATOM 710 O O . ARG A 1 86 ? 17.639 -5.607 -26.241 1.00 92.25 86 ARG A O 1
ATOM 717 N N . GLU A 1 87 ? 17.674 -4.574 -24.249 1.00 92.19 87 GLU A N 1
ATOM 718 C CA . GLU A 1 87 ? 18.784 -3.659 -24.567 1.00 92.19 87 GLU A CA 1
ATOM 719 C C . GLU A 1 87 ? 20.107 -4.407 -24.804 1.00 92.19 87 GLU A C 1
ATOM 721 O O . GLU A 1 87 ? 20.916 -3.980 -25.622 1.00 92.19 87 GLU A O 1
ATOM 726 N N . ALA A 1 88 ? 20.309 -5.547 -24.138 1.00 91.56 88 ALA A N 1
ATOM 727 C CA . ALA A 1 88 ? 21.477 -6.409 -24.307 1.00 91.56 88 ALA A CA 1
ATOM 728 C C . ALA A 1 88 ? 21.384 -7.369 -25.511 1.00 91.56 88 ALA A C 1
ATOM 730 O O . ALA A 1 88 ? 22.287 -8.182 -25.704 1.00 91.56 88 ALA A O 1
ATOM 731 N N . GLY A 1 89 ? 20.305 -7.318 -26.304 1.00 85.69 89 GLY A N 1
ATOM 732 C CA . GLY A 1 89 ? 20.091 -8.231 -27.432 1.00 85.69 89 GLY A CA 1
ATOM 733 C C . GLY A 1 89 ? 19.866 -9.688 -27.017 1.00 85.69 89 GLY A C 1
ATOM 734 O O . GLY A 1 89 ? 20.055 -10.594 -27.828 1.00 85.69 89 GLY A O 1
ATOM 735 N N . GLN A 1 90 ? 19.489 -9.924 -25.758 1.00 69.25 90 GLN A N 1
ATOM 736 C CA . GLN A 1 90 ? 19.080 -11.241 -25.280 1.00 69.25 90 GLN A CA 1
ATOM 737 C C . GLN A 1 90 ? 17.599 -11.466 -25.646 1.00 69.25 90 GLN A C 1
ATOM 739 O O . GLN A 1 90 ? 16.825 -10.505 -25.575 1.00 69.25 90 GLN A O 1
ATOM 744 N N . PRO A 1 91 ? 17.214 -12.683 -26.083 1.00 60.81 91 PRO A N 1
ATOM 745 C CA . PRO A 1 91 ? 15.841 -12.991 -26.492 1.00 60.81 91 PRO A CA 1
ATOM 746 C C . PRO A 1 91 ? 14.805 -12.743 -25.386 1.00 60.81 91 PRO A C 1
ATOM 748 O O . PRO A 1 91 ? 15.130 -12.955 -24.194 1.00 60.81 91 PRO A O 1
#

Secondary structure (DSSP, 8-state):
---HHHHHHHHHHTT--HHHHHHHHHIIIIIS--TTHHHH-HHHHHHHIIIIIHHHHHHHHHHHHHHHHHHHHHHHHHHHHHHHHHHTT--

Sequence (91 aa):
MLSWRIHEKWAVKAGISPHAARRVDRLIDRDLGHHDIGRKRVSDCWDFLYGVILPAYSYEGVKAFSLHHALDRLAHIIRDHIRRAREAGQP